Protein AF-A0A947J0Z0-F1 (afdb_monomer_lite)

pLDDT: mean 95.64, std 6.8, range [52.91, 98.88]

Sequence (122 aa):
MEFNEVKDSGKRQEFDTGSRRDTREGKGRYDLVSPIVMQRDAKHLENGAVKYGDRNWEKGQPMSRYFDSTIRHLYKHLEGHRDEDHLAAARWNIAAMIHTEEMIERGKLPKELNDLPNYLKE

Secondary structure (DSSP, 8-state):
---------S-EEE-TTS-EEE--TTS--GGGS-HHHHHHHHHHHHHHHHHH-TTGGGG---HHHHHHHHHHHHHHHHTT--SS-HHHHHHHHHHHHHHHHHHHHTTSS-GGG------S--

Foldseek 3Di:
DPPPDDDAPPDWDADPVRDIDHDCPPVDDPVPPDVVLVVLLVVVQVVVCVVPNPPNLVQAAQLVVLVVLLVVLVVCVVVPDDVDPSVSRNVNSVVSSVSNVVCVVVVNHPPVSDPDDDPDDD

Radius of gyration: 19.63 Å; chains: 1; bounding box: 54×40×44 Å

Structure (mmCIF, N/CA/C/O backbone):
data_AF-A0A947J0Z0-F1
#
_entry.id   AF-A0A947J0Z0-F1
#
loop_
_atom_site.group_PDB
_atom_site.id
_atom_site.type_symbol
_atom_site.label_atom_id
_atom_site.label_alt_id
_atom_site.label_comp_id
_atom_site.label_asym_id
_atom_site.label_entity_id
_atom_site.label_seq_id
_atom_site.pdbx_PDB_ins_code
_atom_site.Cartn_x
_atom_site.Cartn_y
_atom_site.Cartn_z
_atom_site.occupancy
_atom_site.B_iso_or_equiv
_atom_site.auth_seq_id
_atom_site.auth_comp_id
_atom_site.auth_asym_id
_atom_site.auth_atom_id
_atom_site.pdbx_PDB_model_num
ATOM 1 N N . MET A 1 1 ? -25.843 -12.205 -1.294 1.00 52.91 1 MET A N 1
ATOM 2 C CA . MET A 1 1 ? -26.371 -10.880 -0.913 1.00 52.91 1 MET A CA 1
ATOM 3 C C . MET A 1 1 ? -27.249 -10.428 -2.053 1.00 52.91 1 MET A C 1
ATOM 5 O O . MET A 1 1 ? -26.774 -10.405 -3.179 1.00 52.91 1 MET A O 1
ATOM 9 N N . GLU A 1 2 ? -28.516 -10.168 -1.770 1.00 54.38 2 GLU A N 1
ATOM 10 C CA . GLU A 1 2 ? -29.463 -9.597 -2.728 1.00 54.38 2 GLU A CA 1
ATOM 11 C C . GLU A 1 2 ? -29.106 -8.113 -2.926 1.00 54.38 2 GLU A C 1
ATOM 13 O O . GLU A 1 2 ? -29.043 -7.360 -1.954 1.00 54.38 2 GLU A O 1
ATOM 18 N N . PHE A 1 3 ? -28.813 -7.687 -4.156 1.00 76.06 3 PHE A N 1
ATOM 19 C CA . PHE A 1 3 ? -28.410 -6.309 -4.488 1.00 76.06 3 PHE A CA 1
ATOM 20 C C . PHE A 1 3 ? -29.629 -5.395 -4.717 1.00 76.06 3 PHE A C 1
ATOM 22 O O . PHE A 1 3 ? -29.660 -4.621 -5.670 1.00 76.06 3 PHE A O 1
ATOM 29 N N . ASN A 1 4 ? -30.650 -5.505 -3.865 1.00 87.12 4 ASN A N 1
ATOM 30 C CA . ASN A 1 4 ? -31.948 -4.851 -4.079 1.00 87.12 4 ASN A CA 1
ATOM 31 C C . ASN A 1 4 ? -32.014 -3.420 -3.516 1.00 87.12 4 ASN A C 1
ATOM 33 O O . ASN A 1 4 ? -33.001 -2.723 -3.729 1.00 87.12 4 ASN A O 1
ATOM 37 N N . GLU A 1 5 ? -30.972 -2.965 -2.815 1.00 86.19 5 GLU A N 1
ATOM 38 C CA . GLU A 1 5 ? -30.946 -1.660 -2.152 1.00 86.19 5 GLU A CA 1
ATOM 39 C C . GLU A 1 5 ? -29.636 -0.911 -2.412 1.00 86.19 5 GLU A C 1
ATOM 41 O O . GLU A 1 5 ? -28.539 -1.481 -2.394 1.00 86.19 5 GLU A O 1
ATOM 46 N N . VAL A 1 6 ? -29.748 0.403 -2.617 1.00 84.00 6 VAL A N 1
ATOM 47 C CA . VAL A 1 6 ? -28.601 1.311 -2.707 1.00 84.00 6 VAL A CA 1
ATOM 48 C C . VAL A 1 6 ? -28.306 1.859 -1.315 1.00 84.00 6 VAL A C 1
ATOM 50 O O . VAL A 1 6 ? -29.167 2.474 -0.693 1.00 84.00 6 VAL A O 1
ATOM 53 N N . LYS A 1 7 ? -27.071 1.672 -0.835 1.00 84.19 7 LYS A N 1
ATOM 54 C CA . LYS A 1 7 ? -26.612 2.277 0.424 1.00 84.19 7 LYS A CA 1
ATOM 55 C C . LYS A 1 7 ? -26.624 3.802 0.323 1.00 84.19 7 LYS A C 1
ATOM 57 O O . LYS A 1 7 ? -26.134 4.358 -0.660 1.00 84.19 7 LYS A O 1
ATOM 62 N N . ASP A 1 8 ? -27.121 4.453 1.367 1.00 86.44 8 ASP A N 1
ATOM 63 C CA . ASP A 1 8 ? -27.397 5.886 1.378 1.00 86.44 8 ASP A CA 1
ATOM 64 C C . ASP A 1 8 ? -26.867 6.554 2.659 1.00 86.44 8 ASP A C 1
ATOM 66 O O . ASP A 1 8 ? -27.207 6.128 3.762 1.00 86.44 8 ASP A O 1
ATOM 70 N N . SER A 1 9 ? -26.040 7.601 2.525 1.00 88.25 9 SER A N 1
ATOM 71 C CA . SER A 1 9 ? -25.543 8.392 3.666 1.00 88.25 9 SER A CA 1
ATOM 72 C C . SER A 1 9 ? -26.523 9.455 4.190 1.00 88.25 9 SER A C 1
ATOM 74 O O . SER A 1 9 ? -26.257 10.083 5.213 1.00 88.25 9 SER A O 1
ATOM 76 N N . GLY A 1 10 ? -27.612 9.728 3.465 1.00 90.06 10 GLY A N 1
ATOM 77 C CA . GLY A 1 10 ? -28.533 10.835 3.734 1.00 90.06 10 GLY A CA 1
ATOM 78 C C . GLY A 1 10 ? -28.049 12.209 3.244 1.00 90.06 10 GLY A C 1
ATOM 79 O O . GLY A 1 10 ? -28.819 13.167 3.271 1.00 90.06 10 GLY A O 1
ATOM 80 N N . LYS A 1 11 ? -26.811 12.331 2.743 1.00 91.56 11 LYS A N 1
ATOM 81 C CA . LYS A 1 11 ? -26.284 13.567 2.133 1.00 91.56 11 LYS A CA 1
ATOM 82 C C . LYS A 1 11 ? -26.285 13.471 0.602 1.00 91.56 11 LYS A C 1
ATOM 84 O O . LYS A 1 11 ? -26.194 12.383 0.032 1.00 91.56 11 LYS A O 1
ATOM 89 N N . ARG A 1 12 ? -26.381 14.606 -0.101 1.00 92.50 12 ARG A N 1
ATOM 90 C CA . ARG A 1 12 ? -26.376 14.655 -1.576 1.00 92.50 12 ARG A CA 1
ATOM 91 C C . ARG A 1 12 ? -25.437 15.723 -2.112 1.00 92.50 12 ARG A C 1
ATOM 93 O O . ARG A 1 12 ? -25.302 16.794 -1.534 1.00 92.50 12 ARG A O 1
ATOM 100 N N . GLN A 1 13 ? -24.829 15.406 -3.244 1.00 93.25 13 GLN A N 1
ATOM 101 C CA . GLN A 1 13 ? -24.197 16.344 -4.152 1.00 93.25 13 GLN A CA 1
ATOM 102 C C . GLN A 1 13 ? -25.061 16.429 -5.410 1.00 9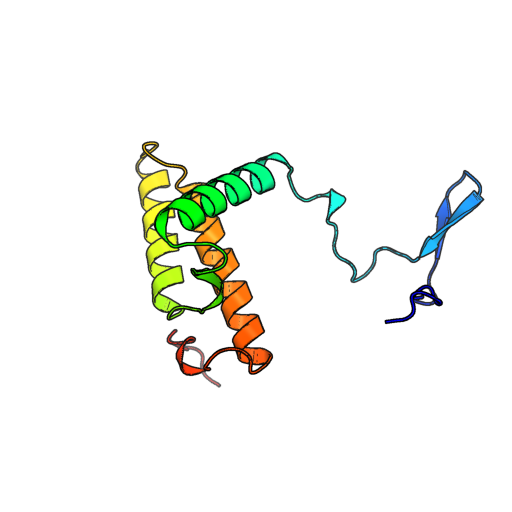3.25 13 GLN A C 1
ATOM 104 O O . GLN A 1 13 ? -25.429 15.398 -5.982 1.00 93.25 13 GLN A O 1
ATOM 109 N N . GLU A 1 14 ? -25.373 17.649 -5.827 1.00 94.81 14 GLU A N 1
ATOM 110 C CA . GLU A 1 14 ? -26.081 17.937 -7.071 1.00 94.81 14 GLU A CA 1
ATOM 111 C C . GLU A 1 14 ? -25.100 18.574 -8.054 1.00 94.81 14 GLU A C 1
ATOM 113 O O . GLU A 1 14 ? -24.181 19.291 -7.652 1.00 94.81 14 GLU A O 1
ATOM 118 N N . PHE A 1 15 ? -25.259 18.250 -9.330 1.00 95.31 15 PHE A N 1
ATOM 119 C CA . PHE A 1 15 ? -24.450 18.784 -10.418 1.00 95.31 15 PHE A CA 1
ATOM 120 C C . PHE A 1 15 ? -25.337 19.629 -11.329 1.00 95.31 15 PHE A C 1
ATOM 122 O O . PHE A 1 15 ? -26.526 19.342 -11.461 1.00 95.31 15 PHE A O 1
ATOM 129 N N . ASP A 1 16 ? -24.750 20.598 -12.031 1.00 96.31 16 ASP A N 1
ATOM 130 C CA . ASP A 1 16 ? -25.483 21.508 -12.931 1.00 96.31 16 ASP A CA 1
ATOM 131 C C . ASP A 1 16 ? -26.237 20.777 -14.057 1.00 96.31 16 ASP A C 1
ATOM 133 O O . ASP A 1 16 ? -27.179 21.302 -14.641 1.00 96.31 16 ASP A O 1
ATOM 137 N N . THR A 1 17 ? -25.865 19.526 -14.337 1.00 96.81 17 THR A N 1
ATOM 138 C CA . THR A 1 17 ? -26.565 18.636 -15.272 1.00 96.81 17 THR A CA 1
ATOM 139 C C . THR A 1 17 ? -27.882 18.067 -14.727 1.00 96.81 17 THR A C 1
ATOM 141 O O . THR A 1 17 ? -28.551 17.312 -15.428 1.00 96.81 17 THR A O 1
ATOM 144 N N . GLY A 1 18 ? -28.239 18.356 -13.472 1.00 95.44 18 GLY A N 1
ATOM 145 C CA . GLY A 1 18 ? -29.376 17.769 -12.756 1.00 95.44 18 GLY A CA 1
ATOM 146 C C . GLY A 1 18 ? -29.084 16.401 -12.126 1.00 95.44 18 GLY A C 1
ATOM 147 O O . GLY A 1 18 ? -29.940 15.837 -11.442 1.00 95.44 18 GLY A O 1
ATOM 148 N N . SER A 1 19 ? -27.880 15.851 -12.323 1.00 95.31 19 SER A N 1
ATOM 149 C CA . SER A 1 19 ? -27.471 14.597 -11.684 1.00 95.31 19 SER A CA 1
ATOM 150 C C . SER A 1 19 ? -27.329 14.776 -10.170 1.00 95.31 19 SER A C 1
ATOM 152 O O . SER A 1 19 ? -26.801 15.785 -9.701 1.00 95.31 19 SER A O 1
ATOM 154 N N . ARG A 1 20 ? -27.770 13.778 -9.396 1.00 93.31 20 ARG A N 1
ATOM 155 C CA . ARG A 1 20 ? -27.667 13.753 -7.930 1.00 93.31 20 ARG A CA 1
ATOM 156 C C . ARG A 1 20 ? -26.961 12.479 -7.497 1.00 93.31 20 ARG A C 1
ATOM 158 O O . ARG A 1 20 ? -27.307 11.388 -7.950 1.00 93.31 20 ARG A O 1
ATOM 165 N N . ARG A 1 21 ? -25.985 12.599 -6.600 1.00 93.31 21 ARG A N 1
ATOM 166 C CA . ARG A 1 21 ? -25.247 11.451 -6.061 1.00 93.31 21 ARG A CA 1
ATOM 167 C C . ARG A 1 21 ? -24.982 11.632 -4.578 1.00 93.31 21 ARG A C 1
ATOM 169 O O . ARG A 1 21 ? -24.930 12.748 -4.076 1.00 93.31 21 ARG A O 1
ATOM 176 N N . ASP A 1 22 ? -24.818 10.524 -3.874 1.00 93.88 22 ASP A N 1
ATOM 177 C CA . ASP A 1 22 ? -24.351 10.546 -2.495 1.00 93.88 22 ASP A CA 1
ATOM 178 C C . ASP A 1 22 ? -22.955 11.207 -2.397 1.00 93.88 22 ASP A C 1
ATOM 180 O O . ASP A 1 22 ? -22.143 11.101 -3.325 1.00 93.88 22 ASP A O 1
ATOM 184 N N . THR A 1 23 ? -22.674 11.898 -1.290 1.00 92.19 23 THR A N 1
ATOM 185 C CA . THR A 1 23 ? -21.412 12.627 -1.099 1.00 92.19 23 THR A CA 1
ATOM 186 C C . THR A 1 23 ? -20.224 11.668 -1.009 1.00 92.19 23 THR A C 1
ATOM 188 O O . THR A 1 23 ? -20.363 10.464 -0.768 1.00 92.19 23 THR A O 1
ATOM 191 N N . ARG A 1 24 ? -19.019 12.201 -1.238 1.00 91.62 24 ARG A N 1
ATOM 192 C CA . ARG A 1 24 ? -17.766 11.425 -1.212 1.00 91.62 24 ARG A CA 1
ATOM 193 C C . ARG A 1 24 ? -17.126 11.332 0.184 1.00 91.62 24 ARG A C 1
ATOM 195 O O . ARG A 1 24 ? -16.099 10.676 0.329 1.00 91.62 24 ARG A O 1
ATOM 202 N N . GLU A 1 25 ? -17.694 11.998 1.189 1.00 90.94 25 GLU A N 1
ATOM 203 C CA . GLU A 1 25 ? -17.149 12.071 2.551 1.00 90.94 25 GLU A CA 1
ATOM 204 C C . GLU A 1 25 ? -17.028 10.669 3.173 1.00 90.94 25 GLU A C 1
ATOM 206 O O . GLU A 1 25 ? -17.951 9.863 3.080 1.00 90.94 25 GLU A O 1
ATOM 211 N N . GLY A 1 26 ? -15.864 10.351 3.750 1.00 90.00 26 GLY A N 1
ATOM 212 C CA . GLY A 1 26 ? -15.596 9.056 4.391 1.00 90.00 26 GLY A CA 1
ATOM 213 C C . GLY A 1 26 ? -15.422 7.852 3.451 1.00 90.00 26 GLY A C 1
ATOM 214 O O . GLY A 1 26 ? -15.164 6.753 3.928 1.00 90.00 26 GLY A O 1
ATOM 215 N N . LYS A 1 27 ? -15.527 8.024 2.123 1.00 91.62 27 LYS A N 1
ATOM 216 C CA . LYS A 1 27 ? -15.482 6.908 1.148 1.00 91.62 27 LYS A CA 1
ATOM 217 C C . LYS A 1 27 ? -14.120 6.696 0.483 1.00 91.62 27 LYS A C 1
ATOM 219 O O . LYS A 1 27 ? -13.948 5.742 -0.273 1.00 91.62 27 LYS A O 1
ATOM 224 N N . GLY A 1 28 ? -13.165 7.587 0.745 1.00 93.62 28 GLY A N 1
ATOM 225 C CA . GLY A 1 28 ? -11.868 7.616 0.070 1.00 93.62 28 GLY A CA 1
ATOM 226 C C . GLY A 1 28 ? -11.930 8.204 -1.347 1.00 93.62 28 GLY A C 1
ATOM 227 O O . GLY A 1 28 ? -12.993 8.350 -1.953 1.00 93.62 28 GLY A O 1
ATOM 228 N N . ARG A 1 29 ? -10.763 8.575 -1.885 1.00 95.81 29 ARG A N 1
ATOM 229 C CA . ARG A 1 29 ? -10.603 9.187 -3.217 1.00 95.81 29 ARG A CA 1
ATOM 230 C C . ARG A 1 29 ? -9.805 8.276 -4.144 1.00 95.81 29 ARG A C 1
ATOM 232 O O . ARG A 1 29 ? -8.669 8.570 -4.499 1.00 95.81 29 ARG A O 1
ATOM 239 N N . TYR A 1 30 ? -10.421 7.159 -4.527 1.00 94.94 30 TYR A N 1
ATOM 240 C CA . TYR A 1 30 ? -9.830 6.185 -5.454 1.00 94.94 30 TYR A CA 1
ATOM 241 C C . TYR A 1 30 ? -9.449 6.807 -6.803 1.00 94.94 30 TYR A C 1
ATOM 243 O O . TYR A 1 30 ? -8.459 6.412 -7.404 1.00 94.94 30 TYR A O 1
ATOM 251 N N . ASP A 1 31 ? -10.188 7.826 -7.243 1.00 95.06 31 ASP A N 1
ATOM 252 C CA . ASP A 1 31 ? -9.906 8.593 -8.459 1.00 95.06 31 ASP A CA 1
ATOM 253 C C . ASP A 1 31 ? -8.580 9.371 -8.413 1.00 95.06 31 ASP A C 1
ATOM 255 O O . ASP A 1 31 ? -8.080 9.776 -9.457 1.00 95.06 31 ASP A O 1
ATOM 259 N N . LEU A 1 32 ? -8.002 9.573 -7.223 1.00 97.25 32 LEU A N 1
ATOM 260 C CA . LEU A 1 32 ? -6.698 10.218 -7.045 1.00 97.25 32 LEU A CA 1
ATOM 261 C C . LEU A 1 32 ? -5.539 9.218 -6.931 1.00 97.25 32 LEU A C 1
ATOM 263 O O . LEU A 1 32 ? -4.382 9.629 -6.834 1.00 97.25 32 LEU A O 1
ATOM 267 N N . VAL A 1 33 ? -5.816 7.912 -6.929 1.00 97.31 33 VAL A N 1
ATOM 268 C CA . VAL A 1 33 ? -4.762 6.897 -6.884 1.00 97.31 33 VAL A CA 1
ATOM 269 C C . VAL A 1 33 ? -4.062 6.857 -8.239 1.00 97.31 33 VAL A C 1
ATOM 271 O O . VAL A 1 33 ? -4.689 6.645 -9.274 1.00 97.31 33 VAL A O 1
ATOM 274 N N . SER A 1 34 ? -2.742 7.057 -8.238 1.00 98.00 34 SER A N 1
ATOM 275 C CA . SER A 1 34 ? -1.960 7.083 -9.475 1.00 98.00 34 SER A CA 1
ATOM 276 C C . SER A 1 34 ? -2.013 5.726 -10.194 1.00 98.00 34 SER A C 1
ATOM 278 O O . SER A 1 34 ? -1.581 4.721 -9.617 1.00 98.00 34 SER A O 1
ATOM 280 N N . PRO A 1 35 ? -2.450 5.674 -11.468 1.00 97.94 35 PRO A N 1
ATOM 281 C CA . PRO A 1 35 ? -2.454 4.430 -12.237 1.00 97.94 35 PRO A CA 1
ATOM 282 C C . PRO A 1 35 ? -1.035 3.887 -12.463 1.00 97.94 35 PRO A C 1
ATOM 284 O O . PRO A 1 35 ? -0.845 2.677 -12.545 1.00 97.94 35 PRO A O 1
ATOM 287 N N . ILE A 1 36 ? -0.024 4.764 -12.491 1.00 98.44 36 ILE A N 1
ATOM 288 C CA . ILE A 1 36 ? 1.390 4.378 -12.615 1.00 98.44 36 ILE A CA 1
ATOM 289 C C . ILE A 1 36 ? 1.838 3.601 -11.375 1.00 98.44 36 ILE A C 1
ATOM 291 O O . ILE A 1 36 ? 2.507 2.576 -11.491 1.00 98.44 36 ILE A O 1
ATOM 295 N N . VAL A 1 37 ? 1.458 4.070 -10.183 1.00 98.19 37 VAL A N 1
ATOM 296 C CA . VAL A 1 37 ? 1.785 3.387 -8.923 1.00 98.19 37 VAL A CA 1
ATOM 297 C C . VAL A 1 37 ? 1.093 2.026 -8.872 1.00 98.19 37 VAL A C 1
ATOM 299 O O . VAL A 1 37 ? 1.759 1.022 -8.635 1.00 98.19 37 VAL A O 1
ATOM 302 N N . MET A 1 38 ? -0.201 1.974 -9.207 1.00 98.12 38 MET A N 1
ATOM 303 C CA . MET A 1 38 ? -0.966 0.721 -9.244 1.00 98.12 38 MET A CA 1
ATOM 304 C C . MET A 1 38 ? -0.358 -0.312 -10.196 1.00 98.12 38 MET A C 1
ATOM 306 O O . MET A 1 38 ? -0.296 -1.494 -9.868 1.00 98.12 38 MET A O 1
ATOM 310 N N . GLN A 1 39 ? 0.126 0.119 -11.364 1.00 98.69 39 GLN A N 1
ATOM 311 C CA . GLN A 1 39 ? 0.767 -0.786 -12.315 1.00 98.69 39 GLN A CA 1
ATOM 312 C C . GLN A 1 39 ? 2.080 -1.370 -11.771 1.00 98.69 39 GLN A C 1
ATOM 314 O O . GLN A 1 39 ? 2.376 -2.541 -12.015 1.00 98.69 39 GLN A O 1
ATOM 319 N N . ARG A 1 40 ? 2.877 -0.576 -11.045 1.00 98.62 40 ARG A N 1
ATOM 320 C CA . ARG A 1 40 ? 4.126 -1.049 -10.425 1.00 98.62 40 ARG A CA 1
ATOM 321 C C . ARG A 1 40 ? 3.846 -2.036 -9.291 1.00 98.62 40 ARG A C 1
ATOM 323 O O . ARG A 1 40 ? 4.490 -3.082 -9.243 1.00 98.62 40 ARG A O 1
ATOM 330 N N . ASP A 1 41 ? 2.842 -1.754 -8.460 1.00 98.19 41 ASP A N 1
ATOM 331 C CA . ASP A 1 41 ? 2.385 -2.665 -7.402 1.00 98.19 41 ASP A CA 1
ATOM 332 C C . ASP A 1 41 ? 1.899 -4.000 -7.999 1.00 98.19 41 ASP A C 1
ATOM 334 O O . ASP A 1 41 ? 2.306 -5.071 -7.546 1.00 98.19 41 ASP A O 1
ATOM 338 N N . ALA A 1 42 ? 1.099 -3.950 -9.072 1.00 98.50 42 ALA A N 1
ATOM 339 C CA . ALA A 1 42 ? 0.608 -5.140 -9.766 1.00 98.50 42 ALA A CA 1
ATOM 340 C C . ALA A 1 42 ? 1.747 -6.005 -10.332 1.00 98.50 42 ALA A C 1
ATOM 342 O O . ALA A 1 42 ? 1.741 -7.217 -10.141 1.00 98.50 42 ALA A O 1
ATOM 343 N N . LYS A 1 43 ? 2.759 -5.393 -10.962 1.00 98.69 43 LYS A N 1
ATOM 344 C CA . LYS A 1 43 ? 3.944 -6.114 -11.461 1.00 98.69 43 LYS A CA 1
ATOM 345 C C . LYS A 1 43 ? 4.765 -6.743 -10.335 1.00 98.69 43 LYS A C 1
ATOM 347 O O . LYS A 1 43 ? 5.267 -7.852 -10.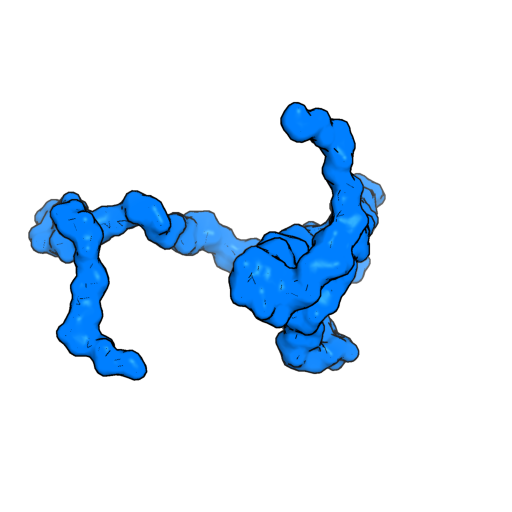486 1.00 98.69 43 LYS A O 1
ATOM 352 N N . HIS A 1 44 ? 4.910 -6.055 -9.201 1.00 98.56 44 HIS A N 1
ATOM 353 C CA . HIS A 1 44 ? 5.609 -6.623 -8.049 1.00 98.56 44 HIS A CA 1
ATOM 354 C C . HIS A 1 44 ? 4.862 -7.845 -7.487 1.00 98.56 44 HIS A C 1
ATOM 356 O O . HIS A 1 44 ? 5.482 -8.874 -7.215 1.00 98.56 44 HIS A O 1
ATOM 362 N N . LEU A 1 45 ? 3.530 -7.766 -7.391 1.00 98.44 45 LEU A N 1
ATOM 363 C CA . LEU A 1 45 ? 2.675 -8.890 -6.997 1.00 98.44 45 LEU A CA 1
ATOM 364 C C . LEU A 1 45 ? 2.721 -10.049 -8.003 1.00 98.44 45 LEU A C 1
ATOM 366 O O . LEU A 1 45 ? 2.795 -11.194 -7.570 1.00 98.44 45 LEU A O 1
ATOM 370 N N . GLU A 1 46 ? 2.730 -9.773 -9.312 1.00 98.62 46 GLU A N 1
ATOM 371 C CA . GLU A 1 46 ? 2.884 -10.783 -10.373 1.00 98.62 46 GLU A CA 1
ATOM 372 C C . GLU A 1 46 ? 4.194 -11.566 -10.207 1.00 98.62 46 GLU A C 1
ATOM 374 O O . GLU A 1 46 ? 4.178 -12.794 -10.123 1.00 98.62 46 GLU A O 1
ATOM 379 N N . ASN A 1 47 ? 5.321 -10.864 -10.049 1.00 98.31 47 ASN A N 1
ATOM 380 C CA . ASN A 1 47 ? 6.621 -11.495 -9.803 1.00 98.31 47 ASN A CA 1
ATOM 381 C C . ASN A 1 47 ? 6.612 -12.345 -8.521 1.00 98.31 47 ASN A C 1
ATOM 383 O O . ASN A 1 47 ? 7.170 -13.445 -8.483 1.00 98.31 47 ASN A O 1
ATOM 387 N N . GLY A 1 48 ? 5.962 -11.844 -7.466 1.00 97.94 48 GLY A N 1
ATOM 388 C CA . GLY A 1 48 ? 5.763 -12.580 -6.221 1.00 97.94 48 GLY A CA 1
ATOM 389 C C . GLY A 1 48 ? 4.920 -13.844 -6.410 1.00 97.94 48 GLY A C 1
ATOM 390 O O . GLY A 1 48 ? 5.283 -14.890 -5.878 1.00 97.94 48 GLY A O 1
ATOM 391 N N . ALA A 1 49 ? 3.842 -13.774 -7.192 1.00 98.50 49 ALA A N 1
ATOM 392 C CA . ALA A 1 49 ? 2.956 -14.900 -7.478 1.00 98.50 49 ALA A CA 1
ATOM 393 C C . ALA A 1 49 ? 3.657 -15.990 -8.300 1.00 98.50 49 ALA A C 1
ATOM 395 O O . ALA A 1 49 ? 3.565 -17.165 -7.952 1.00 98.50 49 ALA A O 1
ATOM 396 N N . VAL A 1 50 ? 4.448 -15.616 -9.313 1.00 98.44 50 VAL A N 1
ATOM 397 C CA . VAL A 1 50 ? 5.277 -16.569 -10.076 1.00 98.44 50 VAL A CA 1
ATOM 398 C C . VAL A 1 50 ? 6.238 -17.326 -9.154 1.00 98.44 50 VAL A C 1
ATOM 400 O O . VAL A 1 50 ? 6.447 -18.526 -9.320 1.00 98.44 50 VAL A O 1
ATOM 403 N N . LYS A 1 51 ? 6.821 -16.638 -8.166 1.00 98.25 51 LYS A N 1
ATOM 404 C CA . LYS A 1 51 ? 7.836 -17.217 -7.277 1.00 98.25 51 LYS A CA 1
ATOM 405 C C . LYS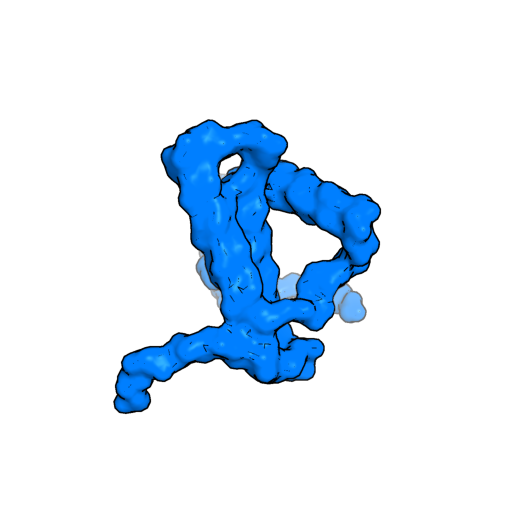 A 1 51 ? 7.262 -18.001 -6.093 1.00 98.25 51 LYS A C 1
ATOM 407 O O . LYS A 1 51 ? 7.852 -18.999 -5.689 1.00 98.25 51 LYS A O 1
ATOM 412 N N . TYR A 1 52 ? 6.166 -17.531 -5.503 1.00 98.12 52 TYR A N 1
ATOM 413 C CA . TYR A 1 52 ? 5.642 -18.027 -4.223 1.00 98.12 52 TYR A CA 1
ATOM 414 C C . TYR A 1 52 ? 4.209 -18.572 -4.306 1.00 98.12 52 TYR A C 1
ATOM 416 O O . TYR A 1 52 ? 3.687 -19.058 -3.302 1.00 98.12 52 TYR A O 1
ATOM 424 N N . GLY A 1 53 ? 3.585 -18.510 -5.482 1.00 98.38 53 GLY A N 1
ATOM 425 C CA . GLY A 1 53 ? 2.182 -18.840 -5.699 1.00 98.38 53 GLY A CA 1
ATOM 426 C C . GLY A 1 53 ? 1.233 -17.690 -5.361 1.00 98.38 53 GLY A C 1
ATOM 427 O O . GLY A 1 53 ? 1.563 -16.756 -4.620 1.00 98.38 53 GLY A O 1
ATOM 428 N N . ASP A 1 54 ? 0.021 -17.783 -5.903 1.00 98.38 54 ASP A N 1
ATOM 429 C CA . ASP A 1 54 ? -1.036 -16.801 -5.685 1.00 98.38 54 ASP A CA 1
ATOM 430 C C . ASP A 1 54 ? -1.345 -16.627 -4.198 1.00 98.38 54 ASP A C 1
ATOM 432 O O . ASP A 1 54 ? -1.411 -17.589 -3.429 1.00 98.38 54 ASP A O 1
ATOM 436 N N . ARG A 1 55 ? -1.571 -15.370 -3.795 1.00 97.75 55 ARG A N 1
ATOM 437 C CA . ARG A 1 55 ? -2.067 -14.994 -2.457 1.00 97.75 55 ARG A CA 1
ATOM 438 C C . ARG A 1 55 ? -1.164 -15.455 -1.299 1.00 97.75 55 ARG A C 1
ATOM 440 O O . ARG A 1 55 ? -1.571 -15.371 -0.145 1.00 97.75 55 ARG A O 1
ATOM 447 N N . ASN A 1 56 ? 0.073 -15.894 -1.559 1.00 98.44 56 ASN A N 1
ATOM 448 C CA . ASN A 1 56 ? 0.972 -16.383 -0.509 1.00 98.44 56 ASN A CA 1
ATOM 449 C C . ASN A 1 56 ? 1.233 -15.337 0.589 1.00 98.44 56 ASN A C 1
ATOM 451 O O . ASN A 1 56 ? 1.344 -15.685 1.760 1.00 98.44 56 ASN A O 1
ATOM 455 N N . TRP A 1 57 ? 1.292 -14.060 0.211 1.00 97.62 57 TRP A N 1
ATOM 456 C CA . TRP A 1 57 ? 1.523 -12.946 1.128 1.00 97.62 57 TRP A CA 1
ATOM 457 C C . TRP A 1 57 ? 0.389 -12.734 2.147 1.00 97.62 57 TRP A C 1
ATOM 459 O O . TRP A 1 57 ? 0.647 -12.232 3.237 1.00 97.62 57 TRP A O 1
ATOM 469 N N . GLU A 1 58 ? -0.841 -13.168 1.840 1.00 98.12 58 GLU A N 1
ATOM 470 C CA . GLU A 1 58 ? -2.005 -13.028 2.732 1.00 98.12 58 GLU A CA 1
ATOM 471 C C . GLU A 1 58 ? -1.926 -13.937 3.964 1.00 98.12 58 GLU A C 1
ATOM 473 O O . GLU A 1 58 ? -2.660 -13.741 4.929 1.00 98.12 58 GLU A O 1
ATOM 478 N N . LYS A 1 59 ? -1.018 -14.922 3.964 1.00 97.81 59 LYS A N 1
ATOM 479 C CA . LYS A 1 59 ? -0.762 -15.783 5.130 1.00 97.81 59 LYS A CA 1
ATOM 480 C C . LYS A 1 59 ? -0.153 -15.016 6.310 1.00 97.81 59 LYS A C 1
ATOM 482 O O . LYS A 1 59 ? -0.113 -15.551 7.415 1.00 97.81 59 LYS A O 1
ATOM 487 N N . GLY A 1 60 ? 0.313 -13.787 6.080 1.00 96.62 60 GLY A N 1
ATOM 488 C CA . GLY A 1 60 ? 0.978 -12.971 7.084 1.00 96.62 60 GLY A CA 1
ATOM 489 C C . GLY A 1 60 ? 2.425 -13.398 7.337 1.00 96.62 60 GLY A C 1
ATOM 490 O O . GLY A 1 60 ? 2.850 -14.510 7.022 1.00 96.62 60 GLY A O 1
ATOM 491 N N . GLN A 1 61 ? 3.201 -12.464 7.880 1.00 97.75 61 GLN A N 1
ATOM 492 C CA . GLN A 1 61 ? 4.594 -12.624 8.307 1.00 97.75 61 GLN A CA 1
ATOM 493 C C . GLN A 1 61 ? 4.813 -11.707 9.522 1.00 97.75 61 GLN A C 1
ATOM 495 O O . GLN A 1 61 ? 4.031 -10.764 9.680 1.00 97.75 61 GLN A O 1
ATOM 500 N N . PRO A 1 62 ? 5.839 -11.936 10.365 1.00 98.62 62 PRO A N 1
ATOM 501 C CA . PRO A 1 62 ? 6.140 -11.014 11.457 1.00 98.62 62 PRO A CA 1
ATOM 502 C C . PRO A 1 62 ? 6.364 -9.590 10.923 1.00 98.62 62 PRO A C 1
ATOM 504 O O . PRO A 1 62 ? 7.099 -9.404 9.947 1.00 98.62 62 PRO A O 1
ATOM 507 N N . MET A 1 63 ? 5.717 -8.592 11.525 1.00 98.56 63 MET A N 1
ATOM 508 C CA . MET A 1 63 ? 5.728 -7.197 11.075 1.00 98.56 63 MET A CA 1
ATOM 509 C C . MET A 1 63 ? 7.141 -6.611 10.992 1.00 98.56 63 MET A C 1
ATOM 511 O O . MET A 1 63 ? 7.439 -5.846 10.068 1.00 98.56 63 MET A O 1
ATOM 515 N N . SER A 1 64 ? 8.049 -7.039 11.872 1.00 98.56 64 SER A N 1
ATOM 516 C CA . SER A 1 64 ? 9.471 -6.685 11.822 1.00 98.56 64 SER A CA 1
ATOM 517 C C . SER A 1 64 ? 10.131 -7.043 10.482 1.00 98.56 64 SER A C 1
ATOM 519 O O . SER A 1 64 ? 11.010 -6.317 10.014 1.00 98.56 64 SER A O 1
ATOM 521 N N . ARG A 1 65 ? 9.683 -8.116 9.809 1.00 98.56 65 ARG A N 1
ATOM 522 C CA . ARG A 1 65 ? 10.203 -8.544 8.498 1.00 98.56 65 ARG A CA 1
ATOM 523 C C . ARG A 1 65 ? 9.770 -7.606 7.379 1.00 98.56 65 ARG A C 1
ATOM 525 O O . ARG A 1 65 ? 10.597 -7.277 6.527 1.00 98.56 65 ARG A O 1
ATOM 532 N N . TYR A 1 66 ? 8.515 -7.151 7.395 1.00 98.56 66 TYR A N 1
ATOM 533 C CA . TYR A 1 66 ? 8.047 -6.127 6.458 1.00 98.56 66 TYR A CA 1
ATOM 534 C C . TYR A 1 66 ? 8.799 -4.812 6.673 1.00 98.56 66 TYR A C 1
ATOM 536 O O . TYR A 1 66 ? 9.251 -4.191 5.707 1.00 98.56 66 TYR A O 1
ATOM 544 N N . PHE A 1 67 ? 8.986 -4.411 7.933 1.00 98.62 67 PHE A N 1
ATOM 545 C CA . PHE A 1 67 ? 9.664 -3.166 8.281 1.00 98.62 67 PHE A CA 1
ATOM 546 C C . PHE A 1 67 ? 11.140 -3.160 7.849 1.00 98.62 67 PHE A C 1
ATOM 548 O O . PHE A 1 67 ? 11.560 -2.264 7.114 1.00 98.62 67 PHE A O 1
ATOM 555 N N . ASP A 1 68 ? 11.905 -4.200 8.207 1.00 98.75 68 ASP A N 1
ATOM 556 C CA . ASP A 1 68 ? 13.299 -4.372 7.767 1.00 98.75 68 ASP A CA 1
ATOM 557 C C . ASP A 1 68 ? 13.414 -4.345 6.236 1.00 98.75 68 ASP A C 1
ATOM 559 O O . ASP A 1 68 ? 14.232 -3.617 5.666 1.00 98.75 68 ASP A O 1
ATOM 563 N N . SER A 1 69 ? 12.557 -5.105 5.545 1.00 98.62 69 SER A N 1
ATOM 564 C CA . SER A 1 69 ? 12.603 -5.166 4.086 1.00 98.62 69 SER A CA 1
ATOM 565 C C . SER A 1 69 ? 12.271 -3.824 3.442 1.00 98.62 69 SER A C 1
ATOM 567 O O . SER A 1 69 ? 12.952 -3.424 2.496 1.00 98.62 69 SER A O 1
ATOM 569 N N . THR A 1 70 ? 11.299 -3.089 3.986 1.00 98.81 70 THR A N 1
ATOM 570 C CA . THR A 1 70 ? 10.989 -1.725 3.542 1.00 98.81 70 THR A CA 1
ATOM 571 C C . THR A 1 70 ? 12.230 -0.838 3.598 1.00 98.81 70 THR A C 1
ATOM 573 O O . THR A 1 70 ? 12.596 -0.245 2.582 1.00 98.81 70 THR A O 1
ATOM 576 N N . ILE A 1 71 ? 12.911 -0.780 4.750 1.00 98.81 71 ILE A N 1
ATOM 577 C CA . ILE A 1 71 ? 14.095 0.072 4.933 1.00 98.81 71 ILE A CA 1
ATOM 578 C C . ILE A 1 71 ? 15.203 -0.322 3.955 1.00 98.81 71 ILE A C 1
ATOM 580 O O . ILE A 1 71 ? 15.751 0.549 3.279 1.00 98.81 71 ILE A O 1
ATOM 584 N N . ARG A 1 72 ? 15.493 -1.622 3.808 1.00 98.81 72 ARG A N 1
ATOM 585 C CA . ARG A 1 72 ? 16.525 -2.093 2.870 1.00 98.81 72 ARG A CA 1
ATOM 586 C C . ARG A 1 72 ? 16.237 -1.679 1.427 1.00 98.81 72 ARG A C 1
ATOM 588 O O . ARG A 1 72 ? 17.154 -1.248 0.736 1.00 98.81 72 ARG A O 1
ATOM 595 N N . HIS A 1 73 ? 14.990 -1.783 0.963 1.00 98.81 73 HIS A N 1
ATOM 596 C CA . HIS A 1 73 ? 14.634 -1.344 -0.391 1.00 98.81 73 HIS A CA 1
ATOM 597 C C . HIS A 1 73 ? 14.719 0.183 -0.549 1.00 98.81 73 HIS A C 1
ATOM 599 O O . HIS A 1 73 ? 15.217 0.661 -1.570 1.00 98.81 73 HIS A O 1
ATOM 605 N N . LEU A 1 74 ? 14.306 0.957 0.460 1.00 98.88 74 LEU A N 1
ATOM 606 C CA . LEU A 1 74 ? 14.457 2.416 0.436 1.00 98.88 74 LEU A CA 1
ATOM 607 C C . LEU A 1 74 ? 15.931 2.840 0.392 1.00 98.88 74 LEU A C 1
ATOM 609 O O . LEU A 1 74 ? 16.285 3.716 -0.395 1.00 98.88 74 LEU A O 1
ATOM 613 N N . TYR A 1 75 ? 16.794 2.197 1.182 1.00 98.81 75 TYR A N 1
ATOM 614 C CA . TYR A 1 75 ? 18.224 2.513 1.220 1.00 98.81 75 TYR A CA 1
ATOM 615 C C . TYR A 1 75 ? 18.926 2.124 -0.076 1.00 98.81 75 TYR A C 1
ATOM 617 O O . TYR A 1 75 ? 19.637 2.951 -0.635 1.00 98.81 75 TYR A O 1
ATOM 625 N N . LYS A 1 76 ? 18.629 0.950 -0.646 1.00 98.88 76 LYS A N 1
ATOM 626 C CA . LYS A 1 76 ? 19.129 0.595 -1.981 1.00 98.88 76 LYS A CA 1
ATOM 627 C C . LYS A 1 76 ? 18.734 1.631 -3.034 1.00 98.88 76 LYS A C 1
ATOM 629 O O . LYS A 1 76 ? 19.555 2.052 -3.847 1.00 98.88 76 LYS A O 1
ATOM 634 N N . HIS A 1 77 ? 17.478 2.083 -3.018 1.00 98.69 77 HIS A N 1
ATOM 635 C CA . HIS A 1 77 ? 17.039 3.124 -3.944 1.00 98.69 77 HIS A CA 1
ATOM 636 C C . HIS A 1 77 ? 17.814 4.437 -3.746 1.00 98.69 77 HIS A C 1
ATOM 638 O O . HIS A 1 77 ? 18.225 5.048 -4.740 1.00 98.69 77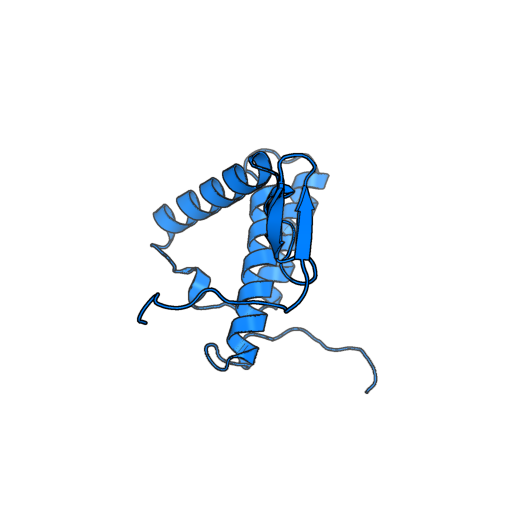 HIS A O 1
ATOM 644 N N . LEU A 1 78 ? 18.021 4.842 -2.488 1.00 98.62 78 LEU A N 1
ATOM 645 C CA . LEU A 1 78 ? 18.799 6.023 -2.103 1.00 98.62 78 LEU A CA 1
ATOM 646 C C . LEU A 1 78 ? 20.258 5.928 -2.574 1.00 98.62 78 LEU A C 1
ATOM 648 O O . LEU A 1 78 ? 20.779 6.891 -3.125 1.00 98.62 78 LEU A O 1
ATOM 652 N N . GLU A 1 79 ? 20.880 4.758 -2.435 1.00 98.75 79 GLU A N 1
ATOM 653 C CA . GLU A 1 79 ? 22.241 4.446 -2.898 1.00 98.75 79 GLU A CA 1
ATOM 654 C C . GLU A 1 79 ? 22.371 4.396 -4.433 1.00 98.75 79 GLU A C 1
ATOM 656 O O . GLU A 1 79 ? 23.473 4.297 -4.965 1.00 98.75 79 GLU A O 1
ATOM 661 N N . GLY A 1 80 ? 21.258 4.498 -5.167 1.00 98.56 80 GLY A N 1
ATOM 662 C CA . GLY A 1 80 ? 21.254 4.547 -6.629 1.00 98.56 80 GLY A CA 1
ATOM 663 C C . GLY A 1 80 ? 21.018 3.201 -7.314 1.00 98.56 80 GLY A C 1
ATOM 664 O O . GLY A 1 80 ? 21.058 3.142 -8.542 1.00 98.56 80 GLY A O 1
ATOM 665 N N . HIS A 1 81 ? 20.700 2.138 -6.573 1.00 98.69 81 HIS A N 1
ATOM 666 C CA . HIS A 1 81 ? 20.375 0.836 -7.159 1.00 98.69 81 HIS A CA 1
ATOM 667 C C . HIS A 1 81 ? 19.078 0.885 -7.981 1.00 98.69 81 HIS A C 1
ATOM 669 O O . HIS A 1 81 ? 18.083 1.497 -7.575 1.00 98.69 81 HIS A O 1
ATOM 675 N N . ARG A 1 82 ? 19.102 0.284 -9.175 1.00 98.12 82 ARG A N 1
ATOM 676 C CA . ARG A 1 82 ? 17.989 0.235 -10.149 1.00 98.12 82 ARG A CA 1
ATOM 677 C C . ARG A 1 82 ? 17.862 -1.146 -10.809 1.00 98.12 82 ARG A C 1
ATOM 679 O O . ARG A 1 82 ? 17.244 -1.268 -11.862 1.00 98.12 82 ARG A O 1
ATOM 6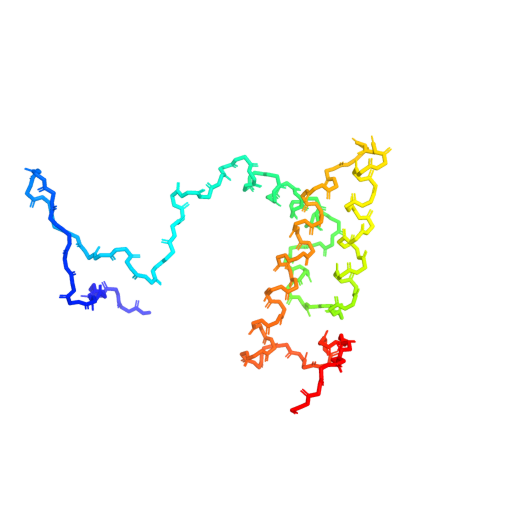86 N N . ASP A 1 83 ? 18.476 -2.162 -10.210 1.00 97.56 83 ASP A N 1
ATOM 687 C CA . ASP A 1 83 ? 18.456 -3.564 -10.646 1.00 97.56 83 ASP A CA 1
ATOM 688 C C . ASP A 1 83 ? 17.094 -4.240 -10.425 1.00 97.56 83 ASP A C 1
ATOM 690 O O . ASP A 1 83 ? 16.787 -5.245 -11.060 1.00 97.56 83 A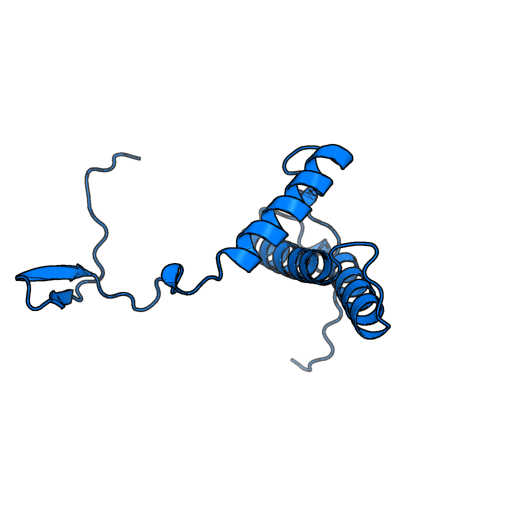SP A O 1
ATOM 694 N N . GLU A 1 84 ? 16.240 -3.647 -9.593 1.00 97.81 84 GLU A N 1
ATOM 695 C CA . GLU A 1 84 ? 14.827 -3.991 -9.464 1.00 97.81 84 GLU A CA 1
ATOM 696 C C . GLU A 1 84 ? 13.985 -2.745 -9.145 1.00 97.81 84 GLU A C 1
ATOM 698 O O . GLU A 1 84 ? 14.490 -1.642 -8.905 1.00 97.81 84 GLU A O 1
ATOM 703 N N . ASP A 1 85 ? 12.665 -2.921 -9.093 1.00 98.56 85 ASP A N 1
ATOM 704 C CA . ASP A 1 85 ? 11.756 -1.875 -8.639 1.00 98.56 85 ASP A CA 1
ATOM 705 C C . ASP A 1 85 ? 11.735 -1.772 -7.103 1.00 98.56 85 ASP A C 1
ATOM 707 O O . ASP A 1 85 ? 10.786 -2.190 -6.436 1.00 98.56 85 ASP A O 1
ATOM 711 N N . HIS A 1 86 ? 12.795 -1.197 -6.529 1.00 98.75 86 HIS A N 1
ATOM 712 C CA . HIS A 1 86 ? 12.906 -1.060 -5.076 1.00 98.75 86 HIS A CA 1
ATOM 713 C C . HIS A 1 86 ? 11.777 -0.222 -4.457 1.00 98.75 86 HIS A C 1
ATOM 715 O O . HIS A 1 86 ? 11.339 -0.522 -3.351 1.00 98.75 86 HIS A O 1
ATOM 721 N N . LEU A 1 87 ? 11.272 0.807 -5.148 1.00 98.75 87 LEU A N 1
ATOM 722 C CA . LEU A 1 87 ? 10.183 1.630 -4.610 1.00 98.75 87 LEU A CA 1
ATOM 723 C C . LEU A 1 87 ? 8.867 0.848 -4.531 1.00 98.75 87 LEU A C 1
ATOM 725 O O . LEU A 1 87 ? 8.164 0.957 -3.527 1.00 98.75 87 LEU A O 1
ATOM 729 N N . ALA A 1 88 ? 8.547 0.039 -5.547 1.00 98.69 88 ALA A N 1
ATOM 730 C CA . ALA A 1 88 ? 7.382 -0.842 -5.507 1.00 98.69 88 ALA A CA 1
ATOM 731 C C . ALA A 1 88 ? 7.547 -1.934 -4.444 1.00 98.69 88 ALA A C 1
ATOM 733 O O . ALA A 1 88 ? 6.609 -2.205 -3.702 1.00 98.69 88 ALA A O 1
ATOM 734 N N . ALA A 1 89 ? 8.747 -2.502 -4.297 1.00 98.75 89 ALA A N 1
ATOM 735 C CA . ALA A 1 89 ? 9.024 -3.491 -3.258 1.00 98.75 89 ALA A CA 1
ATOM 736 C C . ALA A 1 89 ? 8.879 -2.909 -1.839 1.00 98.75 89 ALA A C 1
ATOM 738 O O . ALA A 1 89 ? 8.241 -3.516 -0.977 1.00 98.75 89 ALA A O 1
ATOM 739 N N . ALA A 1 90 ? 9.415 -1.710 -1.584 1.00 98.81 90 ALA A N 1
ATOM 740 C CA . ALA A 1 90 ? 9.239 -1.014 -0.308 1.00 98.81 90 ALA A CA 1
ATOM 741 C C . ALA A 1 90 ? 7.756 -0.719 -0.030 1.00 98.81 90 ALA A C 1
ATOM 743 O O . ALA A 1 90 ? 7.245 -1.015 1.050 1.00 98.81 90 ALA A O 1
ATOM 744 N N . ARG A 1 91 ? 7.041 -0.191 -1.031 1.00 98.69 91 ARG A N 1
ATOM 745 C CA . ARG A 1 91 ? 5.606 0.095 -0.936 1.00 98.69 91 ARG A CA 1
ATOM 746 C C . ARG A 1 91 ? 4.782 -1.163 -0.667 1.00 98.69 91 ARG A C 1
ATOM 748 O O . ARG A 1 91 ? 3.890 -1.121 0.175 1.00 98.69 91 ARG A O 1
ATOM 755 N N . TRP A 1 92 ? 5.091 -2.267 -1.342 1.00 98.56 92 TRP A N 1
ATOM 756 C CA . TRP A 1 92 ? 4.424 -3.547 -1.130 1.00 98.56 92 TRP A CA 1
ATOM 757 C C . TRP A 1 92 ? 4.604 -4.048 0.306 1.00 98.56 92 TRP A C 1
ATOM 759 O O . TRP A 1 92 ? 3.627 -4.476 0.910 1.00 98.56 92 TRP A O 1
ATOM 769 N N . ASN A 1 93 ? 5.805 -3.931 0.886 1.00 98.75 93 ASN A N 1
ATOM 770 C CA . ASN A 1 93 ? 6.035 -4.339 2.276 1.00 98.75 93 ASN A CA 1
ATOM 771 C C . ASN A 1 93 ? 5.168 -3.530 3.254 1.00 98.75 93 ASN A C 1
ATOM 773 O O . ASN A 1 93 ? 4.528 -4.114 4.125 1.00 98.75 93 ASN A O 1
ATOM 777 N N . ILE A 1 94 ? 5.070 -2.209 3.070 1.00 98.75 94 ILE A N 1
ATOM 778 C CA . ILE A 1 94 ? 4.170 -1.367 3.874 1.00 98.75 94 ILE A CA 1
ATOM 779 C C . ILE A 1 94 ? 2.700 -1.747 3.658 1.00 98.75 94 ILE A C 1
ATOM 781 O O . ILE A 1 94 ? 1.954 -1.876 4.625 1.00 98.75 94 ILE A O 1
ATOM 785 N N . ALA A 1 95 ? 2.273 -1.974 2.413 1.00 98.44 95 ALA A N 1
ATOM 786 C CA . ALA A 1 95 ? 0.898 -2.372 2.112 1.00 98.44 95 ALA A CA 1
ATOM 787 C C . ALA A 1 95 ? 0.530 -3.732 2.739 1.00 98.44 95 ALA A C 1
ATOM 789 O O . ALA A 1 95 ? -0.552 -3.877 3.308 1.00 98.44 95 ALA A O 1
ATOM 790 N N . ALA A 1 96 ? 1.434 -4.713 2.679 1.00 98.50 96 ALA A N 1
ATOM 791 C CA . ALA A 1 96 ? 1.254 -6.021 3.301 1.00 98.50 96 ALA A CA 1
ATOM 792 C C . ALA A 1 96 ? 1.235 -5.930 4.836 1.00 98.50 96 ALA A C 1
ATOM 794 O O . ALA A 1 96 ? 0.455 -6.639 5.475 1.00 98.50 96 ALA A O 1
ATOM 795 N N . MET A 1 97 ? 2.033 -5.033 5.427 1.00 98.50 97 MET A N 1
ATOM 796 C CA . MET A 1 97 ? 2.018 -4.760 6.866 1.00 98.50 97 MET A CA 1
ATOM 797 C C . MET A 1 97 ? 0.677 -4.158 7.315 1.00 98.50 97 MET A C 1
ATOM 799 O O . MET A 1 97 ? 0.081 -4.693 8.243 1.00 98.50 97 MET A O 1
ATOM 803 N N . ILE A 1 98 ? 0.154 -3.146 6.603 1.00 98.69 98 ILE A N 1
ATOM 804 C CA . ILE A 1 98 ? -1.179 -2.551 6.855 1.00 98.69 98 ILE A CA 1
ATOM 805 C C . ILE A 1 98 ? -2.277 -3.618 6.764 1.00 98.69 98 ILE A C 1
ATOM 807 O O . ILE A 1 98 ? -3.157 -3.701 7.615 1.00 98.69 98 ILE A O 1
ATOM 811 N N . HIS A 1 99 ? -2.229 -4.470 5.735 1.00 98.62 99 HIS A N 1
ATOM 812 C CA . HIS A 1 99 ? -3.189 -5.564 5.606 1.00 98.62 99 HIS A CA 1
ATOM 813 C C . HIS A 1 99 ? -3.081 -6.558 6.769 1.00 98.62 99 HIS A C 1
ATOM 815 O O . HIS A 1 99 ? -4.098 -7.000 7.296 1.00 98.62 99 HIS A O 1
ATOM 821 N N . THR A 1 100 ? -1.855 -6.920 7.158 1.00 98.50 100 THR A N 1
ATOM 822 C CA . THR A 1 100 ? -1.607 -7.855 8.262 1.00 98.50 100 THR A CA 1
ATOM 823 C C . THR A 1 100 ? -2.139 -7.289 9.578 1.00 98.50 100 THR A C 1
ATOM 825 O O . THR A 1 100 ? -2.810 -8.017 10.301 1.00 98.50 100 THR A O 1
ATOM 828 N N . GLU A 1 101 ? -1.911 -6.002 9.851 1.00 98.31 101 GLU A N 1
ATOM 829 C CA . GLU A 1 101 ? -2.458 -5.279 11.008 1.00 98.31 101 GLU A CA 1
ATOM 830 C C . GLU A 1 101 ? -3.987 -5.382 11.065 1.00 98.31 101 GLU A C 1
ATOM 832 O O . GLU A 1 101 ? -4.535 -5.930 12.021 1.00 98.31 101 GLU A O 1
ATOM 837 N N . GLU A 1 102 ? -4.675 -4.999 9.988 1.00 98.56 102 GLU A N 1
ATOM 838 C CA . GLU A 1 102 ? -6.138 -5.087 9.904 1.00 98.56 102 GLU A CA 1
ATOM 839 C C . GLU A 1 102 ? -6.644 -6.536 10.057 1.00 98.56 102 GLU A C 1
ATOM 841 O O . GLU A 1 102 ? -7.680 -6.795 10.673 1.00 98.56 102 GLU A O 1
ATOM 846 N N . MET A 1 103 ? -5.940 -7.523 9.493 1.00 98.69 103 MET A N 1
ATOM 847 C CA . MET A 1 103 ? -6.339 -8.929 9.624 1.00 98.69 103 MET A CA 1
ATOM 848 C C . MET A 1 103 ? -6.126 -9.474 11.040 1.00 98.69 103 MET A C 1
ATOM 850 O O . MET A 1 103 ? -6.896 -10.342 11.462 1.00 98.69 103 MET A O 1
ATOM 854 N N . ILE A 1 104 ? -5.134 -8.974 11.783 1.00 98.56 104 ILE A N 1
ATOM 855 C CA . ILE A 1 104 ? -4.977 -9.263 13.214 1.00 98.56 104 ILE A CA 1
ATOM 856 C C . ILE A 1 104 ? -6.162 -8.679 13.989 1.00 98.56 104 ILE A C 1
ATOM 858 O O . ILE A 1 104 ? -6.805 -9.409 14.744 1.00 98.56 104 ILE A O 1
ATOM 862 N N . GLU A 1 105 ? -6.510 -7.409 13.758 1.00 98.31 105 GLU A N 1
ATOM 863 C CA . GLU A 1 105 ? -7.641 -6.746 14.429 1.00 98.31 105 GLU A CA 1
ATOM 864 C C . GLU A 1 105 ? -8.974 -7.462 14.173 1.00 98.31 105 GLU A C 1
ATOM 866 O O . GLU A 1 105 ? -9.807 -7.613 15.069 1.00 98.31 105 GLU A O 1
ATOM 871 N N . ARG A 1 106 ? -9.156 -7.995 12.961 1.00 98.31 106 ARG A N 1
ATOM 872 C CA . ARG A 1 106 ? -10.330 -8.802 12.587 1.00 98.31 106 ARG A CA 1
ATOM 873 C C . ARG A 1 106 ? -10.306 -10.240 13.115 1.00 98.31 106 ARG A C 1
ATOM 875 O O . ARG A 1 106 ? -11.229 -11.002 12.809 1.00 98.31 106 ARG A O 1
ATOM 882 N N . GLY A 1 107 ? -9.259 -10.652 13.832 1.00 98.19 107 GLY A N 1
ATOM 883 C CA . GLY A 1 107 ? -9.082 -12.020 14.327 1.00 98.19 107 GLY A CA 1
ATOM 884 C C . GLY A 1 107 ? -8.885 -13.063 13.220 1.00 98.19 107 GLY A C 1
ATOM 885 O O . GLY A 1 107 ? -9.241 -14.229 13.396 1.00 98.19 107 GLY A O 1
ATOM 886 N N . LYS A 1 108 ? -8.388 -12.649 12.047 1.00 98.44 108 LYS A N 1
ATOM 887 C CA . LYS A 1 108 ? -8.122 -13.522 10.888 1.00 98.44 108 LYS A CA 1
ATOM 888 C C . LYS A 1 108 ? -6.677 -13.996 10.814 1.00 98.44 108 LYS A C 1
ATOM 890 O O . LYS A 1 108 ? -6.434 -15.046 10.225 1.00 98.44 108 LYS A O 1
ATOM 895 N N . LEU A 1 109 ? -5.749 -13.260 11.418 1.00 98.62 109 LEU A N 1
ATOM 896 C CA . LEU A 1 109 ? -4.352 -13.652 11.566 1.00 98.62 109 LEU A CA 1
ATOM 897 C C . LEU A 1 109 ? -3.929 -13.649 13.048 1.00 98.62 109 LEU A C 1
ATOM 899 O O . LEU A 1 109 ? -4.549 -12.949 13.851 1.00 98.62 109 LEU A O 1
ATOM 903 N N . PRO A 1 110 ? -2.896 -14.426 13.429 1.00 98.50 110 PRO A N 1
ATOM 904 C CA . PRO A 1 110 ? -2.397 -14.466 14.803 1.00 98.50 110 PRO A CA 1
ATOM 905 C C . PRO A 1 110 ? -1.840 -13.111 15.251 1.00 98.50 110 PRO A C 1
ATOM 907 O O . PRO A 1 110 ? -1.074 -12.482 14.519 1.00 98.50 110 PRO A O 1
ATOM 910 N N . LYS A 1 111 ? -2.166 -12.687 16.477 1.00 98.31 111 LYS A N 1
ATOM 911 C CA . LYS A 1 111 ? -1.680 -11.421 17.058 1.00 98.31 111 LYS A CA 1
ATOM 912 C C . LYS A 1 111 ? -0.158 -11.373 17.200 1.00 98.31 111 LYS A C 1
ATOM 914 O O . LYS A 1 111 ? 0.425 -10.298 17.174 1.00 98.31 111 LYS A O 1
ATOM 919 N N . GLU A 1 112 ? 0.478 -12.538 17.305 1.00 98.19 112 GLU A N 1
ATOM 920 C CA . GLU A 1 112 ? 1.925 -12.718 17.437 1.00 98.19 112 GLU A CA 1
ATOM 921 C C . GLU A 1 112 ? 2.689 -12.278 16.180 1.00 98.19 112 GLU A C 1
ATOM 923 O O . GLU A 1 112 ? 3.903 -12.099 16.235 1.00 98.19 112 GLU A O 1
ATOM 928 N N . LEU A 1 113 ? 1.997 -12.089 15.048 1.00 98.50 113 LEU A N 1
ATOM 929 C CA . LEU A 1 113 ? 2.603 -11.494 13.860 1.00 98.50 113 LEU A CA 1
ATOM 930 C C . LEU A 1 113 ? 2.927 -10.007 14.052 1.00 98.50 113 LEU A C 1
ATOM 932 O O . LEU A 1 113 ? 3.799 -9.505 13.350 1.00 98.50 113 LEU A O 1
ATOM 936 N N . ASN A 1 114 ? 2.278 -9.302 14.985 1.00 98.31 114 ASN A N 1
ATOM 937 C CA . ASN A 1 114 ? 2.736 -7.980 15.402 1.00 98.31 114 ASN A CA 1
ATOM 938 C C . ASN A 1 114 ? 3.826 -8.130 16.475 1.00 98.31 114 ASN A C 1
ATOM 940 O O . ASN A 1 114 ? 3.552 -8.142 17.673 1.00 98.31 114 ASN A O 1
ATOM 944 N N . ASP A 1 115 ? 5.067 -8.279 16.016 1.00 98.31 115 ASP A N 1
ATOM 945 C CA . ASP A 1 115 ? 6.273 -8.435 16.834 1.00 98.31 115 ASP A CA 1
ATOM 946 C C . ASP A 1 115 ? 7.072 -7.126 16.983 1.00 98.31 115 ASP A C 1
ATOM 948 O O . ASP A 1 115 ? 8.242 -7.142 17.374 1.00 98.31 115 ASP A O 1
ATOM 952 N N . LEU A 1 116 ? 6.461 -5.983 16.653 1.00 97.56 116 LEU A N 1
ATOM 953 C CA . LEU A 1 116 ? 7.111 -4.681 16.761 1.00 97.56 116 LEU A CA 1
ATOM 954 C C . LEU A 1 116 ? 7.187 -4.221 18.226 1.00 97.56 116 LEU A C 1
ATOM 956 O O . LEU A 1 116 ? 6.248 -4.426 18.998 1.00 97.56 116 LEU A O 1
ATOM 960 N N . PRO A 1 117 ? 8.280 -3.552 18.630 1.00 96.38 117 PRO A N 1
ATOM 961 C CA . PRO A 1 117 ? 8.366 -2.974 19.962 1.00 96.38 117 PRO A CA 1
ATOM 962 C C . PRO A 1 117 ? 7.438 -1.758 20.096 1.00 96.38 117 PRO A C 1
ATOM 964 O O . PRO A 1 117 ? 7.339 -0.936 19.185 1.00 96.38 117 PRO A O 1
ATOM 967 N N . ASN A 1 118 ? 6.832 -1.590 21.273 1.00 95.06 118 ASN A N 1
ATOM 968 C CA . ASN A 1 118 ? 6.161 -0.352 21.663 1.00 95.06 118 ASN A CA 1
ATOM 969 C C . ASN A 1 118 ? 6.967 0.331 22.777 1.00 95.06 118 ASN A C 1
ATOM 971 O O . ASN A 1 118 ? 7.033 -0.166 23.898 1.00 95.06 118 ASN A O 1
ATOM 975 N N . TYR A 1 119 ? 7.612 1.452 22.447 1.00 95.25 119 TYR A N 1
ATOM 976 C CA . TYR A 1 119 ? 8.433 2.228 23.386 1.00 95.25 119 TYR A CA 1
ATOM 977 C C . TYR A 1 119 ? 7.684 3.403 24.027 1.00 95.25 119 TYR A C 1
ATOM 979 O O . TYR A 1 119 ? 8.281 4.162 24.795 1.00 95.25 119 TYR A O 1
ATOM 987 N N . LEU A 1 120 ? 6.408 3.601 23.688 1.00 94.75 120 LEU A N 1
ATOM 988 C CA . LEU A 1 120 ? 5.603 4.655 24.292 1.00 94.75 120 LEU A CA 1
ATOM 989 C C . LEU A 1 120 ? 5.186 4.239 25.703 1.00 94.75 120 LEU A C 1
ATOM 991 O O . LEU A 1 120 ? 4.930 3.068 25.975 1.00 94.75 120 LEU A O 1
ATOM 995 N N . LYS A 1 121 ? 5.136 5.219 26.607 1.00 86.00 121 LYS A N 1
ATOM 996 C CA . LYS A 1 121 ? 4.499 5.031 27.911 1.00 86.00 121 LYS A CA 1
ATOM 997 C C . LYS A 1 121 ? 2.989 4.956 27.698 1.00 86.00 121 LYS A C 1
ATOM 999 O O . LYS A 1 121 ? 2.473 5.697 26.860 1.00 86.00 121 LYS A O 1
ATOM 1004 N N . GLU A 1 122 ? 2.339 4.068 28.443 1.00 80.44 122 GLU A N 1
ATOM 1005 C CA . GLU A 1 122 ? 0.876 4.016 28.560 1.00 80.44 122 GLU A CA 1
ATOM 1006 C C . GLU A 1 122 ? 0.299 5.339 29.083 1.00 80.44 122 GLU A C 1
ATOM 1008 O O . GLU A 1 122 ? 0.970 5.994 29.922 1.00 80.44 122 GLU A O 1
#